Protein AF-A0A2T3LFI7-F1 (afdb_monomer_lite)

Secondary structure (DSSP, 8-state):
------------------TTSS-HHHHHHHHHHHTSTTEEEEEEEEE---HHHHHHHTT----GGGTTS-HHHHHHHSSPPTTEEEEEEEEEE-SSHHHHHHHHHHHHHHHHHHHHT--EEEEEE---SEETTEE-TTTS-EEEEEEEEE-SSS-HHHHHHHHHHHHHHHHHHHHHHGGGG--

pLDDT: mean 80.94, std 20.85, range [27.33, 98.62]

Sequence (183 aa):
MKFRLILIALVFTASSVYANDMPSEVLALKKAFQAIPGIRSAEVGKHHFSKEDIVTLNEVYFSGEYADLPISMYRRSGGNLNNEILINVAFEIQKNALGLQALEFLSWWVRDLSRSGDNVQIRAIGLPPIVGDKVQLGDTLSFWFEAYIVTEREDMGLVLNEISDLTQSLNTSFNLYKSAFNQ

Structure (mmCIF, N/CA/C/O backbone):
data_AF-A0A2T3LFI7-F1
#
_entry.id   AF-A0A2T3LFI7-F1
#
loop_
_atom_site.group_PDB
_atom_site.id
_atom_site.type_symbol
_atom_site.label_atom_id
_atom_site.label_alt_id
_atom_site.label_comp_id
_atom_site.label_asym_id
_atom_site.label_entity_id
_atom_site.label_seq_id
_atom_site.pdbx_PDB_ins_code
_atom_site.Cartn_x
_atom_site.Cartn_y
_atom_site.Cartn_z
_atom_site.occupancy
_atom_site.B_iso_or_equiv
_atom_site.auth_seq_id
_atom_site.auth_comp_id
_atom_site.auth_asym_id
_atom_site.auth_atom_id
_atom_site.pdbx_PDB_model_num
ATOM 1 N N . MET A 1 1 ? -10.675 -38.150 11.990 1.00 35.94 1 MET A N 1
ATOM 2 C CA . MET A 1 1 ? -9.720 -37.070 11.652 1.00 35.94 1 MET A CA 1
ATOM 3 C C . MET A 1 1 ? -8.892 -36.747 12.885 1.00 35.94 1 MET A C 1
ATOM 5 O O . MET A 1 1 ? -9.470 -36.350 13.885 1.00 35.94 1 MET A O 1
ATOM 9 N N . LYS A 1 2 ? -7.576 -36.990 12.862 1.00 27.33 2 LYS A N 1
ATOM 10 C CA . LYS A 1 2 ? -6.665 -36.634 13.963 1.00 27.33 2 LYS A CA 1
ATOM 11 C C . LYS A 1 2 ? -6.100 -35.238 13.690 1.00 27.33 2 LYS A C 1
ATOM 13 O O . LYS A 1 2 ? -5.284 -35.097 12.788 1.00 27.33 2 LYS A O 1
ATOM 18 N N . PHE A 1 3 ? -6.532 -34.231 14.445 1.00 32.53 3 PHE A N 1
ATOM 19 C CA . PHE A 1 3 ? -5.895 -32.913 14.443 1.00 32.53 3 PHE A CA 1
ATOM 20 C C . PHE A 1 3 ? -4.611 -32.994 15.274 1.00 32.53 3 PHE A C 1
ATOM 22 O O . PHE A 1 3 ? -4.657 -33.317 16.460 1.00 32.53 3 PHE A O 1
ATOM 29 N N . ARG A 1 4 ? -3.453 -32.760 14.648 1.00 33.19 4 ARG A N 1
ATOM 30 C CA . ARG A 1 4 ? -2.191 -32.562 15.368 1.00 33.19 4 ARG A CA 1
ATOM 31 C C . ARG A 1 4 ? -2.082 -31.084 15.729 1.00 33.19 4 ARG A C 1
ATOM 33 O O . ARG A 1 4 ? -2.007 -30.237 14.847 1.00 33.19 4 ARG A O 1
ATOM 40 N N . LEU A 1 5 ? -2.099 -30.810 17.029 1.00 31.52 5 LEU A N 1
ATOM 41 C CA . LEU A 1 5 ? -1.843 -29.504 17.622 1.00 31.52 5 LEU A CA 1
ATOM 42 C C . LEU A 1 5 ? -0.350 -29.185 17.424 1.00 31.52 5 LEU A C 1
ATOM 44 O O . LEU A 1 5 ? 0.497 -29.810 18.060 1.00 31.52 5 LEU A O 1
ATOM 48 N N . ILE A 1 6 ? -0.015 -28.269 16.516 1.00 35.88 6 ILE A N 1
ATOM 49 C CA . ILE A 1 6 ? 1.328 -27.682 16.462 1.00 35.88 6 ILE A CA 1
ATOM 50 C C . ILE A 1 6 ? 1.248 -26.367 17.228 1.00 35.88 6 ILE A C 1
ATOM 52 O O . ILE A 1 6 ? 0.615 -25.408 16.793 1.00 35.88 6 ILE A O 1
ATOM 56 N N . LEU A 1 7 ? 1.854 -26.367 18.411 1.00 27.95 7 LEU A N 1
ATOM 57 C CA . LEU A 1 7 ? 2.070 -25.189 19.236 1.00 27.95 7 LEU A CA 1
ATOM 58 C C . LEU A 1 7 ? 3.113 -24.310 18.525 1.00 27.95 7 LEU A C 1
ATOM 60 O O . LEU A 1 7 ? 4.309 -24.570 18.623 1.00 27.95 7 LEU A O 1
ATOM 64 N N . ILE A 1 8 ? 2.671 -23.311 17.761 1.00 35.66 8 ILE A N 1
ATOM 65 C CA . ILE A 1 8 ? 3.576 -22.335 17.146 1.00 35.66 8 ILE A CA 1
ATOM 66 C C . ILE A 1 8 ? 3.820 -21.236 18.178 1.00 35.66 8 ILE A C 1
ATOM 68 O O . ILE A 1 8 ? 2.978 -20.365 18.397 1.00 35.66 8 ILE A O 1
ATOM 72 N N . ALA A 1 9 ? 4.974 -21.299 18.840 1.00 29.39 9 ALA A N 1
ATOM 73 C CA . ALA A 1 9 ? 5.529 -20.139 19.515 1.00 29.39 9 ALA A CA 1
ATOM 74 C C . ALA A 1 9 ? 5.832 -19.084 18.442 1.00 29.39 9 ALA A C 1
ATOM 76 O O . ALA A 1 9 ? 6.614 -19.332 17.525 1.00 29.39 9 ALA A O 1
ATOM 77 N N . LEU A 1 10 ? 5.171 -17.930 18.539 1.00 33.22 10 LEU A N 1
ATOM 78 C CA . LEU A 1 10 ? 5.402 -16.785 17.667 1.00 33.22 10 LEU A CA 1
ATOM 79 C C . LEU A 1 10 ? 6.786 -16.209 18.004 1.00 33.22 10 LEU A C 1
ATOM 81 O O . LEU A 1 10 ? 6.930 -15.381 18.901 1.00 33.22 10 LEU A O 1
ATOM 85 N N . VAL A 1 11 ? 7.824 -16.691 17.329 1.00 28.06 11 VAL A N 1
ATOM 86 C CA . VAL A 1 11 ? 9.110 -15.999 17.315 1.00 28.06 11 VAL A CA 1
ATOM 87 C C . VAL A 1 11 ? 8.989 -14.938 16.233 1.00 28.06 11 VAL A C 1
ATOM 89 O O . VAL A 1 11 ? 9.064 -15.243 15.048 1.00 28.06 11 VAL A O 1
ATOM 92 N N . PHE A 1 12 ? 8.776 -13.686 16.640 1.00 31.58 12 PHE A N 1
ATOM 93 C CA . PHE A 1 12 ? 9.140 -12.550 15.801 1.00 31.58 12 PHE A CA 1
ATOM 94 C C . PHE A 1 12 ? 10.664 -12.593 15.655 1.00 31.58 12 PHE A C 1
ATOM 96 O O . PHE A 1 12 ? 11.394 -12.009 16.456 1.00 31.58 12 PHE A O 1
ATOM 103 N N . THR A 1 13 ? 11.173 -13.309 14.655 1.00 31.30 13 THR A N 1
ATOM 104 C CA . THR A 1 13 ? 12.502 -13.004 14.139 1.00 31.30 13 THR A CA 1
ATOM 105 C C . THR A 1 13 ? 12.350 -11.722 13.342 1.00 31.30 13 THR A C 1
ATOM 107 O O . THR A 1 13 ? 12.173 -11.735 12.129 1.00 31.30 13 THR A O 1
ATOM 110 N N . ALA A 1 14 ? 12.395 -10.591 14.047 1.00 34.31 14 ALA A N 1
ATOM 111 C CA . ALA A 1 14 ? 12.900 -9.381 13.435 1.00 34.31 14 ALA A CA 1
ATOM 112 C C . ALA A 1 14 ? 14.317 -9.734 12.978 1.00 34.31 14 ALA A C 1
ATOM 114 O O . ALA A 1 14 ? 15.233 -9.817 13.798 1.00 34.31 14 ALA A O 1
ATOM 115 N N . SER A 1 15 ? 14.479 -10.043 11.693 1.00 34.50 15 SER A N 1
ATOM 116 C CA . SER A 1 15 ? 15.794 -10.134 11.080 1.00 34.50 15 SER A CA 1
ATOM 117 C C . SER A 1 15 ? 16.419 -8.756 11.241 1.00 34.50 15 SER A C 1
ATOM 119 O O . SER A 1 15 ? 16.096 -7.814 10.523 1.00 34.50 15 SER A O 1
ATOM 121 N N . SER A 1 16 ? 17.250 -8.622 12.272 1.00 37.69 16 SER A N 1
ATOM 122 C CA . SER A 1 16 ? 17.972 -7.420 12.672 1.00 37.69 16 SER A CA 1
ATOM 123 C C . SER A 1 16 ? 19.115 -7.146 11.694 1.00 37.69 16 SER A C 1
ATOM 125 O O . SER A 1 16 ? 20.285 -7.112 12.070 1.00 37.69 16 SER A O 1
ATOM 127 N N . VAL A 1 17 ? 18.767 -7.002 10.419 1.00 34.81 17 VAL A N 1
ATOM 128 C CA . VAL A 1 17 ? 19.673 -6.717 9.311 1.00 34.81 17 VAL A CA 1
ATOM 129 C C . VAL A 1 17 ? 19.328 -5.307 8.826 1.00 34.81 17 VAL A C 1
ATOM 131 O O . VAL A 1 17 ? 18.538 -5.092 7.918 1.00 34.81 17 VAL A O 1
ATOM 134 N N . TYR A 1 18 ? 19.921 -4.361 9.559 1.00 42.12 18 TYR A N 1
ATOM 135 C CA . TYR A 1 18 ? 20.318 -3.005 9.170 1.00 42.12 18 TYR A CA 1
ATOM 136 C C . TYR A 1 18 ? 19.237 -1.967 8.834 1.00 42.12 18 TYR A C 1
ATOM 138 O O . TYR A 1 18 ? 18.939 -1.672 7.683 1.00 42.12 18 TYR A O 1
ATOM 146 N N . ALA A 1 19 ? 18.836 -1.210 9.859 1.00 43.88 19 ALA A N 1
ATOM 147 C CA . ALA A 1 19 ? 18.266 0.129 9.674 1.00 43.88 19 ALA A CA 1
ATOM 148 C C . ALA A 1 19 ? 19.233 1.132 8.982 1.00 43.88 19 ALA A C 1
ATOM 150 O O . ALA A 1 19 ? 18.799 2.224 8.629 1.00 43.88 19 ALA A O 1
ATOM 151 N N . ASN A 1 20 ? 20.514 0.777 8.780 1.00 47.09 20 ASN A N 1
ATOM 152 C CA . ASN A 1 20 ? 21.545 1.631 8.168 1.00 47.09 20 ASN A CA 1
ATOM 153 C C . ASN A 1 20 ? 21.807 1.380 6.664 1.00 47.09 20 ASN A C 1
ATOM 155 O O . ASN A 1 20 ? 22.492 2.203 6.069 1.00 47.09 20 ASN A O 1
ATOM 159 N N . ASP A 1 21 ? 21.249 0.328 6.044 1.00 66.44 21 ASP A N 1
ATOM 160 C CA . ASP A 1 21 ? 21.513 -0.032 4.628 1.00 66.44 21 ASP A CA 1
ATOM 161 C C . ASP A 1 21 ? 20.267 0.052 3.720 1.00 66.44 21 ASP A C 1
ATOM 163 O O . ASP A 1 21 ? 20.293 -0.347 2.554 1.00 66.44 21 ASP A O 1
ATOM 167 N N . MET A 1 22 ? 19.143 0.553 4.237 1.00 74.94 22 MET A N 1
ATOM 168 C CA . MET A 1 22 ? 17.911 0.688 3.458 1.00 74.94 22 MET A CA 1
ATOM 169 C C . MET A 1 22 ? 18.006 1.899 2.513 1.00 74.94 22 MET A C 1
ATOM 171 O O . MET A 1 22 ? 18.310 2.995 2.994 1.00 74.94 22 MET A O 1
ATOM 175 N N . PRO A 1 23 ? 17.708 1.750 1.203 1.00 90.00 23 PRO A N 1
ATOM 176 C CA . PRO A 1 23 ? 17.702 2.876 0.273 1.00 90.00 23 PRO A CA 1
ATOM 177 C C . PRO A 1 23 ? 16.813 4.024 0.761 1.00 90.00 23 PRO A C 1
ATOM 179 O O . PRO A 1 23 ? 15.754 3.801 1.361 1.00 90.00 23 PRO A O 1
ATOM 182 N N . SER A 1 24 ? 17.236 5.261 0.500 1.00 93.81 24 SER A N 1
ATOM 183 C CA . SER A 1 24 ? 16.541 6.469 0.960 1.00 93.81 24 SER A CA 1
ATOM 184 C C . SER A 1 24 ? 15.089 6.527 0.499 1.00 93.81 24 SER A C 1
ATOM 186 O O . SER A 1 24 ? 14.231 6.973 1.256 1.00 93.81 24 SER A O 1
ATOM 188 N N . GLU A 1 25 ? 14.810 6.037 -0.703 1.00 93.56 25 GLU A N 1
ATOM 189 C CA . GLU A 1 25 ? 13.496 6.009 -1.341 1.00 93.56 25 GLU A CA 1
ATOM 190 C C . GLU A 1 25 ? 12.555 5.059 -0.591 1.00 93.56 25 GLU A C 1
ATOM 192 O O . GLU A 1 25 ? 11.422 5.416 -0.274 1.00 93.56 25 GLU A O 1
ATOM 197 N N . VAL A 1 26 ? 13.053 3.881 -0.201 1.00 92.06 26 VAL A N 1
ATOM 198 C CA . VAL A 1 26 ? 12.303 2.892 0.593 1.00 92.06 26 VAL A CA 1
ATOM 199 C C . VAL A 1 26 ? 11.974 3.462 1.975 1.00 92.06 26 VAL A C 1
ATOM 201 O O . VAL A 1 26 ? 10.838 3.366 2.448 1.00 92.06 26 VAL A O 1
ATOM 204 N N . LEU A 1 27 ? 12.946 4.119 2.616 1.00 93.44 27 LEU A N 1
ATOM 205 C CA . LEU A 1 27 ? 12.729 4.777 3.903 1.00 93.44 27 LEU A CA 1
ATOM 206 C C . LEU A 1 27 ? 11.754 5.959 3.786 1.00 93.44 27 LEU A C 1
ATOM 208 O O . LEU A 1 27 ? 10.967 6.203 4.704 1.00 93.44 27 LEU A O 1
ATOM 212 N N . ALA A 1 28 ? 11.799 6.703 2.682 1.00 96.69 28 ALA A N 1
ATOM 213 C CA . ALA A 1 28 ? 10.897 7.815 2.423 1.00 96.69 28 ALA A CA 1
ATOM 214 C C . ALA A 1 28 ? 9.455 7.328 2.223 1.00 96.69 28 ALA A C 1
ATOM 216 O O . ALA A 1 28 ? 8.549 7.890 2.843 1.00 96.69 28 ALA A O 1
ATOM 217 N N . LEU A 1 29 ? 9.248 6.239 1.474 1.00 97.25 29 LEU A N 1
ATOM 218 C CA . LEU A 1 29 ? 7.937 5.608 1.316 1.00 97.25 29 LEU A CA 1
ATOM 219 C C . LEU A 1 29 ? 7.380 5.140 2.665 1.00 97.25 29 LEU A C 1
ATOM 221 O O . LEU A 1 29 ? 6.242 5.462 3.013 1.00 97.25 29 LEU A O 1
ATOM 225 N N . LYS A 1 30 ? 8.206 4.454 3.472 1.00 96.38 30 LYS A N 1
ATOM 226 C CA . LYS A 1 30 ? 7.845 4.044 4.839 1.00 96.38 30 LYS A CA 1
ATOM 227 C C . LYS A 1 30 ? 7.344 5.233 5.657 1.00 96.38 30 LYS A C 1
ATOM 229 O O . LYS A 1 30 ? 6.264 5.184 6.244 1.00 96.38 30 LYS A O 1
ATOM 234 N N . LYS A 1 31 ? 8.127 6.314 5.685 1.00 97.50 31 LYS A N 1
ATOM 235 C CA . LYS A 1 31 ? 7.801 7.531 6.439 1.00 97.50 31 LYS A CA 1
ATOM 236 C C . LYS A 1 31 ? 6.536 8.210 5.920 1.00 97.50 31 LYS A C 1
ATOM 238 O O . LYS A 1 31 ? 5.767 8.709 6.732 1.00 97.50 31 LYS A O 1
ATOM 243 N N . ALA A 1 32 ? 6.305 8.209 4.608 1.00 98.25 32 ALA A N 1
ATOM 244 C CA . ALA A 1 32 ? 5.103 8.785 4.012 1.00 98.25 32 ALA A CA 1
ATOM 245 C C . ALA A 1 32 ? 3.835 8.061 4.489 1.00 98.25 32 ALA A C 1
ATOM 247 O O . ALA A 1 32 ? 2.889 8.718 4.914 1.00 98.25 32 ALA A O 1
ATOM 248 N N . PHE A 1 33 ? 3.840 6.723 4.528 1.00 98.31 33 PHE A N 1
ATOM 249 C CA . PHE A 1 33 ? 2.736 5.954 5.118 1.00 98.31 33 PHE A CA 1
ATOM 250 C C . PHE A 1 33 ? 2.568 6.246 6.614 1.00 98.31 33 PHE A C 1
ATOM 252 O O . PHE A 1 33 ? 1.459 6.508 7.072 1.00 98.31 33 PHE A O 1
ATOM 259 N N . GLN A 1 34 ? 3.662 6.251 7.380 1.00 97.69 34 GLN A N 1
ATOM 260 C CA . GLN A 1 34 ? 3.622 6.522 8.825 1.00 97.69 34 GLN A CA 1
ATOM 261 C C . GLN A 1 34 ? 3.154 7.945 9.171 1.00 97.69 34 GLN A C 1
ATOM 263 O O . GLN A 1 34 ? 2.676 8.175 10.279 1.00 97.69 34 GLN A O 1
ATOM 268 N N . ALA A 1 35 ? 3.289 8.901 8.250 1.00 97.44 35 ALA A N 1
ATOM 269 C CA . ALA A 1 35 ? 2.861 10.281 8.452 1.00 97.44 35 ALA A CA 1
ATOM 270 C C . ALA A 1 35 ? 1.336 10.472 8.363 1.00 97.44 35 ALA A C 1
ATOM 272 O O . ALA A 1 35 ? 0.833 11.511 8.800 1.00 97.44 35 ALA A O 1
ATOM 273 N N . ILE A 1 36 ? 0.598 9.500 7.814 1.00 98.25 36 ILE A N 1
ATOM 274 C CA . ILE A 1 36 ? -0.859 9.576 7.667 1.00 98.25 36 ILE A CA 1
ATOM 275 C C . ILE A 1 36 ? -1.519 9.354 9.042 1.00 98.25 36 ILE A C 1
ATOM 277 O O . ILE A 1 36 ? -1.324 8.299 9.656 1.00 98.25 36 ILE A O 1
ATOM 281 N N . PRO A 1 37 ? -2.331 10.306 9.545 1.00 97.94 37 PRO A N 1
ATOM 282 C CA . PRO A 1 37 ? -3.055 10.143 10.798 1.00 97.94 37 PRO A CA 1
ATOM 283 C C . PRO A 1 37 ? -3.939 8.900 10.758 1.00 97.94 37 PRO A C 1
ATOM 285 O O . PRO A 1 37 ? -4.675 8.697 9.802 1.00 97.94 37 PRO A O 1
ATOM 288 N N . GLY A 1 38 ? -3.870 8.073 11.801 1.00 97.06 38 GLY A N 1
ATOM 289 C CA . GLY A 1 38 ? -4.620 6.817 11.870 1.00 97.06 38 GLY A CA 1
ATOM 290 C C . GLY A 1 38 ? -3.830 5.586 11.432 1.00 97.06 38 GLY A C 1
ATOM 291 O O . GLY A 1 38 ? -4.282 4.478 11.709 1.00 97.06 38 GLY A O 1
ATOM 292 N N . ILE A 1 39 ? -2.634 5.741 10.856 1.00 97.75 39 ILE A N 1
ATOM 293 C CA . ILE A 1 39 ? -1.683 4.635 10.681 1.00 97.75 39 ILE A CA 1
ATOM 294 C C . ILE A 1 39 ? -0.955 4.373 12.006 1.00 97.75 39 ILE A C 1
ATOM 296 O O . ILE A 1 39 ? -0.481 5.292 12.673 1.00 97.75 39 ILE A O 1
ATOM 300 N N . ARG A 1 40 ? -0.910 3.104 12.423 1.00 96.25 40 ARG A N 1
ATOM 301 C CA . ARG A 1 40 ? -0.236 2.637 13.644 1.00 96.25 40 ARG A CA 1
ATOM 302 C C . ARG A 1 40 ? 1.194 2.193 13.362 1.00 96.25 40 ARG A C 1
ATOM 304 O O . ARG A 1 40 ? 2.099 2.504 14.129 1.00 96.25 40 ARG A O 1
ATOM 311 N N . SER A 1 41 ? 1.376 1.426 12.297 1.00 95.25 41 SER A N 1
ATOM 312 C CA . SER A 1 41 ? 2.654 0.855 11.885 1.00 95.25 41 SER A CA 1
ATOM 313 C C . SER A 1 41 ? 2.663 0.719 10.366 1.00 95.25 41 SER A C 1
ATOM 315 O O . SER A 1 41 ? 1.606 0.595 9.749 1.00 95.25 41 SER A O 1
ATOM 317 N N . ALA A 1 42 ? 3.849 0.781 9.769 1.00 95.12 42 ALA A N 1
ATOM 318 C CA . ALA A 1 42 ? 4.057 0.507 8.355 1.00 95.12 42 ALA A CA 1
ATOM 319 C C . ALA A 1 42 ? 5.486 0.000 8.154 1.00 95.12 42 ALA A C 1
ATOM 321 O O . ALA A 1 42 ? 6.427 0.597 8.687 1.00 95.12 42 ALA A O 1
ATOM 322 N N . GLU A 1 43 ? 5.638 -1.073 7.390 1.00 92.56 43 GLU A N 1
ATOM 323 C CA . GLU A 1 43 ? 6.909 -1.703 7.044 1.00 92.56 43 GLU A CA 1
ATOM 324 C C . GLU A 1 43 ? 6.956 -1.985 5.544 1.00 92.56 43 GLU A C 1
ATOM 326 O O . GLU A 1 43 ? 5.966 -2.426 4.961 1.00 92.56 43 GLU A O 1
ATOM 331 N N . VAL A 1 44 ? 8.102 -1.707 4.919 1.00 86.44 44 VAL A N 1
ATOM 332 C CA . VAL A 1 44 ? 8.284 -1.877 3.474 1.00 86.44 44 VAL A CA 1
ATOM 333 C C . VAL A 1 44 ? 9.030 -3.176 3.217 1.00 86.44 44 VAL A C 1
ATOM 335 O O . VAL A 1 44 ? 10.121 -3.384 3.748 1.00 86.44 44 VAL A O 1
ATOM 338 N N . GLY A 1 45 ? 8.433 -4.037 2.403 1.00 83.12 45 GLY A N 1
ATOM 339 C CA . GLY A 1 45 ? 9.018 -5.274 1.914 1.00 83.12 45 GLY A CA 1
ATOM 340 C C . GLY A 1 45 ? 9.340 -5.185 0.425 1.00 83.12 45 GLY A C 1
ATOM 341 O O . GLY A 1 45 ? 8.772 -4.385 -0.323 1.00 83.12 45 GLY A O 1
ATOM 342 N N . LYS A 1 46 ? 10.276 -6.029 -0.002 1.00 76.81 46 LYS A N 1
ATOM 343 C CA . LYS A 1 46 ? 10.571 -6.293 -1.409 1.00 76.81 46 LYS A CA 1
ATOM 344 C C . LYS A 1 46 ? 10.535 -7.793 -1.604 1.00 76.81 46 LYS A C 1
ATOM 346 O O . LYS A 1 46 ? 11.172 -8.527 -0.849 1.00 76.81 46 LYS A O 1
ATOM 351 N N . HIS A 1 47 ? 9.895 -8.222 -2.680 1.00 72.50 47 HIS A N 1
ATOM 352 C CA . HIS A 1 47 ? 9.902 -9.616 -3.068 1.00 72.50 47 HIS A CA 1
ATOM 353 C C . HIS A 1 47 ? 10.044 -9.791 -4.585 1.00 72.50 47 HIS A C 1
ATOM 355 O O . HIS A 1 47 ? 9.577 -8.978 -5.384 1.00 72.50 47 HIS A O 1
ATOM 361 N N . HIS A 1 48 ? 10.686 -10.888 -4.971 1.00 68.50 48 HIS A N 1
ATOM 362 C CA . HIS A 1 48 ? 10.728 -11.399 -6.336 1.00 68.50 48 HIS A CA 1
ATOM 363 C C . HIS A 1 48 ? 10.352 -12.876 -6.276 1.00 68.50 48 HIS A C 1
ATOM 365 O O . HIS A 1 48 ? 10.845 -13.578 -5.392 1.00 68.50 48 HIS A O 1
ATOM 371 N N . PHE A 1 49 ? 9.487 -13.330 -7.181 1.00 69.88 49 PHE A N 1
ATOM 372 C CA . PHE A 1 49 ? 9.006 -14.707 -7.177 1.00 69.88 49 PHE A CA 1
ATOM 373 C C . PHE A 1 49 ? 9.140 -15.336 -8.557 1.00 69.88 49 PHE A C 1
ATOM 375 O O . PHE A 1 49 ? 8.631 -14.831 -9.561 1.00 69.88 49 PHE A O 1
ATOM 382 N N . SER A 1 50 ? 9.810 -16.476 -8.567 1.00 67.31 50 SER A N 1
ATOM 383 C CA . SER A 1 50 ? 10.004 -17.345 -9.716 1.00 67.31 50 SER A CA 1
ATOM 384 C C . SER A 1 50 ? 8.788 -18.252 -9.952 1.00 67.31 50 SER A C 1
ATOM 386 O O . SER A 1 50 ? 7.878 -18.358 -9.124 1.00 67.31 50 SER A O 1
ATOM 388 N N . LYS A 1 51 ? 8.764 -18.948 -11.093 1.00 68.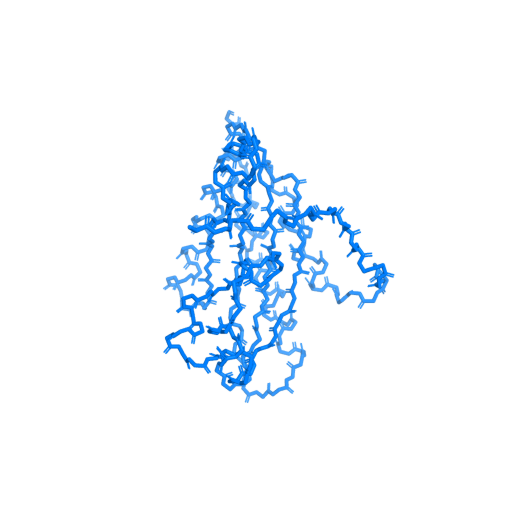75 51 LYS A N 1
ATOM 389 C CA . LYS A 1 51 ? 7.740 -19.970 -11.383 1.00 68.75 51 LYS A CA 1
ATOM 390 C C . LYS A 1 51 ? 7.822 -21.136 -10.401 1.00 68.75 51 LYS A C 1
ATOM 392 O O . LYS A 1 51 ? 6.803 -21.717 -10.034 1.00 68.75 51 LYS A O 1
ATOM 397 N N . GLU A 1 52 ? 9.032 -21.459 -9.971 1.00 69.69 52 GLU A N 1
ATOM 398 C CA . GLU A 1 52 ? 9.354 -22.527 -9.033 1.00 69.69 52 GLU A CA 1
ATOM 399 C C . GLU A 1 52 ? 8.774 -22.238 -7.640 1.00 69.69 52 GLU A C 1
ATOM 401 O O . GLU A 1 52 ? 8.215 -23.138 -7.002 1.00 69.69 52 GLU A O 1
ATOM 406 N N . ASP A 1 53 ? 8.794 -20.971 -7.211 1.00 66.31 53 ASP A N 1
ATOM 407 C CA . ASP A 1 53 ? 8.163 -20.545 -5.956 1.00 66.31 53 ASP A CA 1
ATOM 408 C C . ASP A 1 53 ? 6.660 -20.869 -5.962 1.00 66.31 53 ASP A C 1
ATOM 410 O O . ASP A 1 53 ? 6.119 -21.369 -4.979 1.00 66.31 53 ASP A O 1
ATOM 414 N N . ILE A 1 54 ? 5.983 -20.692 -7.100 1.00 65.25 54 ILE A N 1
ATOM 415 C CA . ILE A 1 54 ? 4.529 -20.892 -7.244 1.00 65.25 54 ILE A CA 1
ATOM 416 C C . ILE A 1 54 ? 4.128 -22.357 -7.254 1.00 65.25 54 ILE A C 1
ATOM 418 O O . ILE A 1 54 ? 3.059 -22.708 -6.754 1.00 65.25 54 ILE A O 1
ATOM 422 N N . VAL A 1 55 ? 4.960 -23.224 -7.827 1.00 65.69 55 VAL A N 1
ATOM 423 C CA . VAL A 1 55 ? 4.727 -24.670 -7.753 1.00 65.69 55 VAL A CA 1
ATOM 424 C C . VAL A 1 55 ? 4.772 -25.111 -6.291 1.00 65.69 55 VAL A C 1
ATOM 426 O O . VAL A 1 55 ? 3.853 -25.789 -5.830 1.00 65.69 55 VAL A O 1
ATOM 429 N N . THR A 1 56 ? 5.754 -24.610 -5.538 1.00 61.56 56 THR A N 1
ATOM 430 C CA . THR A 1 56 ? 5.884 -24.840 -4.092 1.00 61.56 56 THR A CA 1
ATOM 431 C C . THR A 1 56 ? 4.679 -24.291 -3.315 1.00 61.56 56 THR A C 1
ATOM 433 O O . THR A 1 56 ? 4.250 -24.892 -2.327 1.00 61.56 56 THR A O 1
ATOM 436 N N . LEU A 1 57 ? 4.052 -23.205 -3.796 1.00 60.53 57 LEU A N 1
ATOM 437 C CA . LEU A 1 57 ? 2.856 -22.644 -3.163 1.00 60.53 57 LEU A CA 1
ATOM 438 C C . LEU A 1 57 ? 1.645 -23.608 -3.144 1.00 60.53 57 LEU A C 1
ATOM 440 O O . LEU A 1 57 ? 0.742 -23.445 -2.325 1.00 60.53 57 LEU A O 1
ATOM 444 N N . ASN A 1 58 ? 1.579 -24.599 -4.036 1.00 55.22 58 ASN A N 1
ATOM 445 C CA . ASN A 1 58 ? 0.460 -25.552 -4.069 1.00 55.22 58 ASN A CA 1
ATOM 446 C C . ASN A 1 58 ? 0.612 -26.714 -3.076 1.00 55.22 58 ASN A C 1
ATOM 448 O O . ASN A 1 58 ? -0.361 -27.426 -2.825 1.00 55.22 58 ASN A O 1
ATOM 452 N N . GLU A 1 59 ? 1.802 -26.912 -2.511 1.00 52.56 59 GLU A N 1
ATOM 453 C CA . GLU A 1 59 ? 2.124 -28.085 -1.690 1.00 52.56 59 GLU A CA 1
ATOM 454 C C . GLU A 1 59 ? 2.042 -27.806 -0.178 1.00 52.56 59 GLU A C 1
ATOM 456 O O . GLU A 1 59 ? 1.969 -28.738 0.626 1.00 52.56 59 GLU A O 1
ATOM 461 N N . VAL A 1 60 ? 1.995 -26.532 0.231 1.00 46.12 60 VAL A N 1
ATOM 462 C CA . VAL A 1 60 ? 2.119 -26.112 1.634 1.00 46.12 60 VAL A CA 1
ATOM 463 C C . VAL A 1 60 ? 0.825 -25.463 2.141 1.00 46.12 60 VAL A C 1
ATOM 465 O O . VAL A 1 60 ? 0.381 -24.432 1.644 1.00 46.12 60 VAL A O 1
ATOM 468 N N . TYR A 1 61 ? 0.227 -26.033 3.195 1.00 48.50 61 TYR A N 1
ATOM 469 C CA . TYR A 1 61 ? -0.714 -25.305 4.055 1.00 48.50 61 TYR A CA 1
ATOM 470 C C . TYR A 1 61 ? 0.053 -24.159 4.724 1.00 48.50 61 TYR A C 1
ATOM 472 O O . TYR A 1 61 ? 0.855 -24.397 5.626 1.00 48.50 61 TYR A O 1
ATOM 480 N N . PHE A 1 62 ? -0.146 -22.928 4.260 1.00 50.09 62 PHE A N 1
ATOM 481 C CA . PHE A 1 62 ? 0.682 -21.807 4.690 1.00 50.09 62 PHE A CA 1
ATOM 482 C C . PHE A 1 62 ? 0.430 -21.399 6.138 1.00 50.09 62 PHE A C 1
ATOM 484 O O . PHE A 1 62 ? -0.631 -20.881 6.486 1.00 50.09 62 PHE A O 1
ATOM 491 N N . SER A 1 63 ? 1.449 -21.574 6.973 1.00 48.94 63 SER A N 1
ATOM 492 C CA . SER A 1 63 ? 1.614 -20.811 8.206 1.00 48.94 63 SER A CA 1
ATOM 493 C C . SER A 1 63 ? 2.538 -19.618 7.949 1.00 48.94 63 SER A C 1
ATOM 495 O O . SER A 1 63 ? 3.590 -19.795 7.337 1.00 48.94 63 SER A O 1
ATOM 497 N N . GLY A 1 64 ? 2.205 -18.439 8.477 1.00 59.56 64 GLY A N 1
ATOM 498 C CA . GLY A 1 64 ? 3.121 -17.289 8.519 1.00 59.56 64 GLY A CA 1
ATOM 499 C C . GLY A 1 64 ? 3.263 -16.535 7.192 1.00 59.56 64 GLY A C 1
ATOM 500 O O . GLY A 1 64 ? 2.285 -16.367 6.473 1.00 59.56 64 GLY A O 1
ATOM 501 N N . GLU A 1 65 ? 4.486 -16.091 6.881 1.00 53.00 65 GLU A N 1
ATOM 502 C CA . GLU A 1 65 ? 4.828 -15.099 5.838 1.00 53.00 65 GLU A CA 1
ATOM 503 C C . GLU A 1 65 ? 4.308 -15.427 4.425 1.00 53.00 65 GLU A C 1
ATOM 505 O O . GLU A 1 65 ? 4.052 -14.529 3.627 1.00 53.00 65 GLU A O 1
ATOM 510 N N . TYR A 1 66 ? 4.093 -16.708 4.120 1.00 53.72 66 TYR A N 1
ATOM 511 C CA . TYR A 1 66 ? 3.599 -17.157 2.816 1.00 53.72 66 TYR A CA 1
ATOM 512 C C . TYR A 1 66 ? 2.070 -17.073 2.664 1.00 53.72 66 TYR A C 1
ATOM 514 O O . TYR A 1 66 ? 1.566 -17.016 1.542 1.00 53.72 66 TYR A O 1
ATOM 522 N N . ALA A 1 67 ? 1.321 -17.063 3.774 1.00 59.47 67 ALA A N 1
ATOM 523 C CA . ALA A 1 67 ? -0.137 -16.910 3.753 1.00 59.47 67 ALA A CA 1
ATOM 524 C C . ALA A 1 67 ? -0.547 -15.486 3.359 1.00 59.47 67 ALA A C 1
ATOM 526 O O . ALA A 1 67 ? -1.615 -15.278 2.781 1.00 59.47 67 ALA A O 1
ATOM 527 N N . ASP A 1 68 ? 0.336 -14.527 3.634 1.00 64.50 68 ASP A N 1
ATOM 528 C CA . ASP A 1 68 ? 0.106 -13.119 3.372 1.00 64.50 68 ASP A CA 1
ATOM 529 C C . ASP A 1 68 ? 0.550 -12.710 1.971 1.00 64.50 68 ASP A C 1
ATOM 531 O O . ASP A 1 68 ? 0.446 -11.540 1.653 1.00 64.50 68 ASP A O 1
ATOM 535 N N . LEU A 1 69 ? 1.000 -13.621 1.104 1.00 66.81 69 LEU A N 1
ATOM 536 C CA . LEU A 1 69 ? 1.394 -13.306 -0.272 1.00 66.81 69 LEU A CA 1
ATOM 537 C C . LEU A 1 69 ? 0.186 -12.919 -1.157 1.00 66.81 69 LEU A C 1
ATOM 539 O O . LEU A 1 69 ? -0.947 -13.315 -0.866 1.00 66.81 69 LEU A O 1
ATOM 543 N N . PRO A 1 70 ? 0.377 -12.198 -2.282 1.00 67.50 70 PRO A N 1
ATOM 544 C CA . PRO A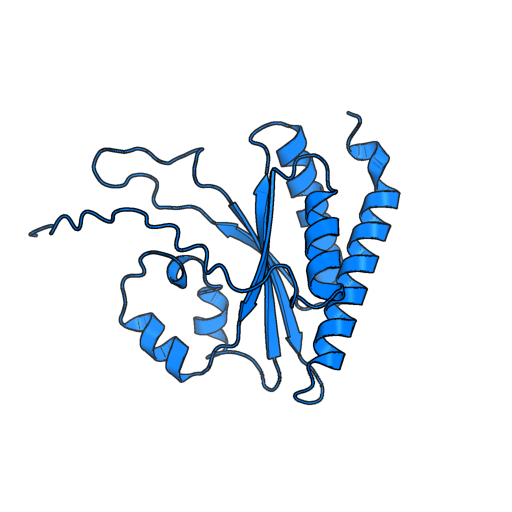 1 70 ? -0.682 -11.944 -3.265 1.00 67.50 70 PRO A CA 1
ATOM 545 C C . PRO A 1 70 ? -1.058 -13.215 -4.062 1.00 67.50 70 PRO A C 1
ATOM 547 O O . PRO A 1 70 ? -0.922 -13.284 -5.282 1.00 67.50 70 PRO A O 1
ATOM 550 N N . ILE A 1 71 ? -1.579 -14.241 -3.372 1.00 66.38 71 ILE A N 1
ATOM 551 C CA . ILE A 1 71 ? -1.853 -15.616 -3.850 1.00 66.38 71 ILE A CA 1
ATOM 552 C C . ILE A 1 71 ? -2.646 -15.645 -5.170 1.00 66.38 71 ILE A C 1
ATOM 554 O O . ILE A 1 71 ? -2.412 -16.488 -6.039 1.00 66.38 71 ILE A O 1
ATOM 558 N N . SER A 1 72 ? -3.582 -14.709 -5.346 1.00 63.00 72 SER A N 1
ATOM 559 C CA . SER A 1 72 ? -4.407 -14.619 -6.557 1.00 63.00 72 SER A CA 1
ATOM 560 C C . SER A 1 72 ? -3.640 -14.129 -7.791 1.00 63.00 72 SER A C 1
ATOM 562 O O . SER A 1 72 ? -4.018 -14.479 -8.909 1.00 63.00 72 SER A O 1
ATOM 564 N N . MET A 1 73 ? -2.577 -13.338 -7.617 1.00 67.44 73 MET A N 1
ATOM 565 C CA . MET A 1 73 ? -1.683 -12.949 -8.707 1.00 67.44 73 MET A CA 1
ATOM 566 C C . MET A 1 73 ? -0.927 -14.182 -9.204 1.00 67.44 73 MET A C 1
ATOM 568 O O . MET A 1 73 ? -1.101 -14.557 -10.359 1.00 67.44 73 MET A O 1
ATOM 572 N N . TYR A 1 74 ? -0.213 -14.889 -8.319 1.00 66.69 74 TYR A N 1
ATOM 573 C CA . TYR A 1 74 ? 0.592 -16.061 -8.693 1.00 66.69 74 TYR A CA 1
ATOM 574 C C . TYR A 1 74 ? -0.195 -17.124 -9.448 1.00 66.69 74 TYR A C 1
ATOM 576 O O . TYR A 1 74 ? 0.278 -17.662 -10.446 1.00 66.69 74 TYR A O 1
ATOM 584 N N . ARG A 1 75 ? -1.422 -17.410 -8.999 1.00 65.94 75 ARG A N 1
ATOM 585 C CA . ARG A 1 75 ? -2.285 -18.406 -9.646 1.00 65.94 75 ARG A CA 1
ATOM 586 C C . ARG A 1 75 ? -2.724 -18.007 -11.056 1.00 65.94 75 ARG A C 1
ATOM 588 O O . ARG A 1 75 ? -3.065 -18.891 -11.834 1.00 65.94 75 ARG A O 1
ATOM 595 N N . ARG A 1 76 ? -2.754 -16.709 -11.379 1.00 65.06 76 ARG A N 1
ATOM 596 C CA . ARG A 1 76 ? -3.196 -16.191 -12.685 1.00 65.06 76 ARG A CA 1
ATOM 597 C C . ARG A 1 76 ? -2.040 -15.940 -13.646 1.00 65.06 76 ARG A C 1
ATOM 599 O O . ARG A 1 76 ? -2.180 -16.248 -14.824 1.00 65.06 76 ARG A O 1
ATOM 606 N N . SER A 1 77 ? -0.933 -15.382 -13.163 1.00 65.00 77 SER A N 1
ATOM 607 C CA . SER A 1 77 ? 0.206 -14.987 -14.001 1.00 65.00 77 SER A CA 1
ATOM 608 C C . SER A 1 77 ? 1.294 -16.054 -14.101 1.00 65.00 77 SER A C 1
ATOM 610 O O . SER A 1 77 ? 2.155 -15.964 -14.971 1.00 65.00 77 SER A O 1
ATOM 612 N N . GLY A 1 78 ? 1.285 -17.066 -13.226 1.00 67.62 78 GLY A N 1
ATOM 613 C CA . GLY A 1 78 ? 2.400 -18.004 -13.131 1.00 67.62 78 GLY A CA 1
ATOM 614 C C . GLY A 1 78 ? 3.694 -17.328 -12.670 1.00 67.62 78 GLY A C 1
ATOM 615 O O . GLY A 1 78 ? 4.765 -17.876 -12.903 1.00 67.62 78 GLY A O 1
ATOM 616 N N . GLY A 1 79 ? 3.599 -16.168 -12.010 1.00 72.69 79 GLY A N 1
ATOM 617 C CA . GLY A 1 79 ? 4.715 -15.486 -11.352 1.00 72.69 79 GLY A CA 1
ATOM 618 C C . GLY A 1 79 ? 4.799 -14.024 -11.703 1.00 72.69 79 GLY A C 1
ATOM 619 O O . GLY A 1 79 ? 3.829 -13.443 -12.194 1.00 72.69 79 GLY A O 1
ATOM 620 N N . ASN A 1 80 ? 5.958 -13.449 -11.421 1.00 75.44 80 ASN A N 1
ATOM 621 C CA . ASN A 1 80 ? 6.275 -12.093 -11.825 1.00 75.44 80 ASN A CA 1
ATOM 622 C C . ASN A 1 80 ? 6.382 -11.994 -13.357 1.00 75.44 80 ASN A C 1
ATOM 624 O O . ASN A 1 80 ? 6.779 -12.953 -14.030 1.00 75.44 80 ASN A O 1
ATOM 628 N N . LEU A 1 81 ? 6.050 -10.828 -13.915 1.00 83.31 81 LEU A N 1
ATOM 629 C CA . LEU A 1 81 ? 6.428 -10.498 -15.294 1.00 83.31 81 LEU A CA 1
ATOM 630 C C . LEU A 1 81 ? 7.960 -10.367 -15.421 1.00 83.31 81 LEU A C 1
ATOM 632 O O . LEU A 1 81 ? 8.687 -10.258 -14.430 1.00 83.31 81 LEU A O 1
ATOM 636 N N . ASN A 1 82 ? 8.474 -10.368 -16.656 1.00 83.31 82 ASN A N 1
ATOM 637 C CA . ASN A 1 82 ? 9.899 -10.116 -16.890 1.00 83.31 82 ASN A CA 1
ATOM 638 C C . ASN A 1 82 ? 10.285 -8.744 -16.320 1.00 83.31 82 ASN A C 1
ATOM 640 O O . ASN A 1 82 ? 9.620 -7.755 -16.619 1.00 83.31 82 ASN A O 1
ATOM 644 N N . ASN A 1 83 ? 11.370 -8.701 -15.540 1.00 85.50 83 ASN A N 1
ATOM 645 C CA . ASN A 1 83 ? 11.856 -7.507 -14.836 1.00 85.50 83 ASN A CA 1
ATOM 646 C C . ASN A 1 83 ? 10.837 -6.882 -13.863 1.00 85.50 83 ASN A C 1
ATOM 648 O O . ASN A 1 83 ? 10.915 -5.691 -13.570 1.00 85.50 83 ASN A O 1
ATOM 652 N N . GLU A 1 84 ? 9.872 -7.659 -13.366 1.00 87.38 84 GLU A N 1
ATOM 653 C CA . GLU A 1 84 ? 8.920 -7.179 -12.368 1.00 87.38 84 GLU A CA 1
ATOM 654 C C . GLU A 1 84 ? 9.414 -7.437 -10.945 1.00 87.38 84 GLU A C 1
ATOM 656 O O . GLU A 1 84 ? 9.802 -8.555 -10.581 1.00 87.38 84 GLU A O 1
ATOM 661 N N . ILE A 1 85 ? 9.333 -6.407 -10.107 1.00 86.88 85 ILE A N 1
ATOM 662 C CA . ILE A 1 85 ? 9.600 -6.480 -8.673 1.00 86.88 85 ILE A CA 1
ATOM 663 C C . ILE A 1 85 ? 8.348 -6.043 -7.915 1.00 86.88 85 ILE A C 1
ATOM 665 O O . ILE A 1 85 ? 7.780 -4.985 -8.184 1.00 86.88 85 ILE A O 1
ATOM 669 N N . LEU A 1 86 ? 7.942 -6.854 -6.934 1.00 87.56 86 LEU A N 1
ATOM 670 C CA . LEU A 1 86 ? 6.900 -6.475 -5.989 1.00 87.56 86 LEU A CA 1
ATOM 671 C C . LEU A 1 86 ? 7.529 -5.675 -4.850 1.00 87.56 86 LEU A C 1
ATOM 673 O O . LEU A 1 86 ? 8.373 -6.188 -4.108 1.00 87.56 86 LEU A O 1
ATOM 677 N N . ILE A 1 87 ? 7.064 -4.443 -4.687 1.00 89.50 87 ILE A N 1
ATOM 678 C CA . ILE A 1 87 ? 7.278 -3.642 -3.485 1.00 89.50 87 ILE A CA 1
ATOM 679 C C . ILE A 1 87 ? 5.964 -3.604 -2.719 1.00 89.50 87 ILE A C 1
ATOM 681 O O . ILE A 1 87 ? 4.920 -3.296 -3.289 1.00 89.50 87 ILE A O 1
ATOM 685 N N . ASN A 1 88 ? 6.000 -3.912 -1.428 1.00 91.00 88 ASN A N 1
ATOM 686 C CA . ASN A 1 88 ? 4.813 -3.862 -0.586 1.00 91.00 88 ASN A CA 1
ATOM 687 C C . ASN A 1 88 ? 5.041 -2.985 0.641 1.00 91.00 88 ASN A C 1
ATOM 689 O O . ASN A 1 88 ? 6.140 -2.929 1.183 1.00 91.00 88 ASN A O 1
ATOM 693 N N . VAL A 1 89 ? 3.979 -2.339 1.108 1.00 93.69 89 VAL A N 1
ATOM 694 C CA . VAL A 1 89 ? 3.930 -1.707 2.425 1.00 93.69 89 VAL A CA 1
ATOM 695 C C . VAL A 1 89 ? 2.890 -2.448 3.247 1.00 93.69 89 VAL A C 1
ATOM 697 O O . VAL A 1 89 ? 1.694 -2.327 2.987 1.00 93.69 89 VAL A O 1
ATOM 700 N N . ALA A 1 90 ? 3.344 -3.227 4.224 1.00 93.00 90 ALA A N 1
ATOM 701 C CA . ALA A 1 90 ? 2.481 -3.845 5.220 1.00 93.00 90 ALA A CA 1
ATOM 702 C C . ALA A 1 90 ? 2.219 -2.825 6.329 1.00 93.00 90 ALA A C 1
ATOM 704 O O . ALA A 1 90 ? 3.157 -2.346 6.964 1.00 93.00 90 ALA A O 1
ATOM 705 N N . PHE A 1 91 ? 0.959 -2.471 6.558 1.00 95.44 91 PHE A N 1
ATOM 706 C CA . PHE A 1 91 ? 0.589 -1.449 7.526 1.00 95.44 91 PHE A CA 1
ATOM 707 C C . PHE A 1 91 ? -0.632 -1.838 8.351 1.00 95.44 91 PHE A C 1
ATOM 709 O O . PHE A 1 91 ? -1.469 -2.655 7.964 1.00 95.44 91 PHE A O 1
ATOM 716 N N . GLU A 1 92 ? -0.738 -1.213 9.514 1.00 96.31 92 GLU A N 1
ATOM 717 C CA . GLU A 1 92 ? -1.868 -1.366 10.416 1.00 96.31 92 GLU A CA 1
ATOM 718 C C . GLU A 1 92 ? -2.489 -0.005 10.683 1.00 96.31 92 GLU A C 1
ATOM 720 O O . GLU A 1 92 ? -1.790 0.998 10.836 1.00 96.31 92 GLU A O 1
ATOM 725 N N . ILE A 1 93 ? -3.811 0.017 10.798 1.00 96.75 93 ILE A N 1
ATOM 726 C CA . ILE A 1 93 ? -4.553 1.211 11.190 1.00 96.75 93 ILE A CA 1
ATOM 727 C C . ILE A 1 93 ? -4.869 1.177 12.686 1.00 96.75 93 ILE A C 1
ATOM 729 O O . ILE A 1 93 ? -4.931 0.123 13.325 1.00 96.75 93 ILE A O 1
ATOM 733 N N . GLN A 1 94 ? -5.128 2.344 13.257 1.00 95.94 94 GLN A N 1
ATOM 734 C CA . GLN A 1 94 ? -5.804 2.447 14.540 1.00 95.94 94 GLN A CA 1
ATOM 735 C C . GLN A 1 94 ? -7.222 1.872 14.422 1.00 95.94 94 GLN A C 1
ATOM 737 O O . GLN A 1 94 ? -7.919 2.079 13.433 1.00 95.94 94 GLN A O 1
ATOM 742 N N . LYS A 1 95 ? -7.692 1.168 15.452 1.00 93.06 95 LYS A N 1
ATOM 743 C CA . LYS A 1 95 ? -9.034 0.560 15.466 1.00 93.06 95 LYS A CA 1
ATOM 744 C C . LYS A 1 95 ? -10.106 1.570 15.905 1.00 93.06 95 LYS A C 1
ATOM 746 O O . LYS A 1 95 ? -10.837 1.332 16.861 1.00 93.06 95 LYS A O 1
ATOM 751 N N . ASN A 1 96 ? -10.133 2.737 15.267 1.00 94.69 96 ASN A N 1
ATOM 752 C CA . ASN A 1 96 ? -11.030 3.854 15.570 1.00 94.69 96 ASN A CA 1
ATOM 753 C C . ASN A 1 96 ? -11.399 4.619 14.281 1.00 94.69 96 ASN A C 1
ATOM 755 O O . 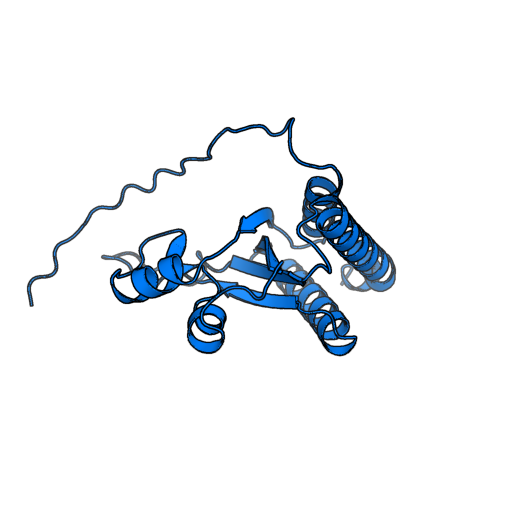ASN A 1 96 ? -10.973 4.247 13.188 1.00 94.69 96 ASN A O 1
ATOM 759 N N . ALA A 1 97 ? -12.186 5.693 14.409 1.00 96.12 97 ALA A N 1
ATOM 760 C CA . ALA A 1 97 ? -12.614 6.511 13.270 1.00 96.12 97 ALA A CA 1
ATOM 761 C C . ALA A 1 97 ? -11.435 7.070 12.454 1.00 96.12 97 ALA A C 1
ATOM 763 O O . ALA A 1 97 ? -11.481 7.052 11.228 1.00 96.12 97 ALA A O 1
ATOM 764 N N . LEU A 1 98 ? -10.353 7.486 13.120 1.00 96.94 98 LEU A N 1
ATOM 765 C CA . LEU A 1 98 ? -9.170 8.032 12.456 1.00 96.94 98 LEU A CA 1
ATOM 766 C C . LEU A 1 98 ? -8.461 6.980 11.590 1.00 96.94 98 LEU A C 1
ATOM 768 O O . LEU A 1 98 ? -8.037 7.270 10.476 1.00 96.94 98 LEU A O 1
ATOM 772 N N . GLY A 1 99 ? -8.360 5.737 12.067 1.00 96.94 99 GLY A N 1
ATOM 773 C CA . GLY A 1 99 ? -7.809 4.650 11.259 1.00 96.94 99 GLY A CA 1
ATOM 774 C C . GLY A 1 99 ? -8.682 4.286 10.057 1.00 96.94 99 GLY A C 1
ATOM 775 O O . GLY A 1 99 ? -8.147 3.982 8.992 1.00 96.94 99 GLY A O 1
ATOM 776 N N . LEU A 1 100 ? -10.011 4.368 10.187 1.00 96.94 100 LEU A N 1
ATOM 777 C CA . LEU A 1 100 ? -10.920 4.189 9.048 1.00 96.94 100 LEU A CA 1
ATOM 778 C C . LEU A 1 100 ? -10.751 5.307 8.012 1.00 96.94 100 LEU A C 1
ATOM 780 O O . LEU A 1 100 ? -10.651 5.009 6.827 1.00 96.94 100 LEU A O 1
ATOM 784 N N . GLN A 1 101 ? -10.616 6.563 8.447 1.00 98.06 101 GLN A N 1
ATOM 785 C CA . GLN A 1 101 ? -10.300 7.688 7.557 1.00 98.06 101 GLN A CA 1
ATOM 786 C C . GLN A 1 101 ? -8.967 7.475 6.821 1.00 98.06 101 GLN A C 1
ATOM 788 O O . GLN A 1 101 ? -8.884 7.705 5.615 1.00 98.06 101 GLN A O 1
ATOM 793 N N . ALA A 1 102 ? -7.935 6.983 7.517 1.00 98.12 102 ALA A N 1
ATOM 794 C CA . ALA A 1 102 ? -6.647 6.647 6.905 1.00 98.12 102 ALA A CA 1
ATOM 795 C C . ALA A 1 102 ? -6.797 5.591 5.801 1.00 98.12 102 ALA A C 1
ATOM 797 O O . ALA A 1 102 ? -6.256 5.747 4.705 1.00 98.12 102 ALA A O 1
ATOM 798 N N . LEU A 1 103 ? -7.559 4.529 6.083 1.00 98.06 103 LEU A N 1
ATOM 799 C CA . LEU A 1 103 ? -7.819 3.461 5.127 1.00 98.06 103 LEU A CA 1
ATOM 800 C C . LEU A 1 103 ? -8.621 3.958 3.920 1.00 98.06 103 LEU A C 1
ATOM 802 O O . LEU A 1 103 ? -8.306 3.580 2.794 1.00 98.06 103 LEU A O 1
ATOM 806 N N . GLU A 1 104 ? -9.629 4.805 4.128 1.00 98.19 104 GLU A N 1
ATOM 807 C CA . GLU A 1 104 ? -10.411 5.411 3.045 1.00 98.19 104 GLU A CA 1
ATOM 808 C C . GLU A 1 104 ? -9.544 6.298 2.149 1.00 98.19 104 GLU A C 1
ATOM 810 O O . GLU A 1 104 ? -9.590 6.161 0.924 1.00 98.19 104 GLU A O 1
ATOM 815 N N . PHE A 1 105 ? -8.704 7.151 2.744 1.00 98.56 105 PHE A N 1
ATOM 816 C CA . PHE A 1 105 ? -7.760 7.995 2.014 1.00 98.56 105 PHE A CA 1
ATOM 817 C C . PHE A 1 105 ? -6.797 7.159 1.160 1.00 98.56 105 PHE A C 1
ATOM 819 O O . PHE A 1 105 ? -6.680 7.392 -0.044 1.00 98.56 105 PHE A O 1
ATOM 826 N N . LEU A 1 106 ? -6.155 6.147 1.753 1.00 98.56 106 LEU A N 1
ATOM 827 C CA . LEU A 1 106 ? -5.243 5.258 1.029 1.00 98.56 106 LEU A CA 1
ATOM 828 C C . LEU A 1 106 ? -5.967 4.466 -0.063 1.00 98.56 106 LEU A C 1
ATOM 830 O O . LEU A 1 106 ? -5.454 4.338 -1.171 1.00 98.56 106 LEU A O 1
ATOM 834 N N . SER A 1 107 ? -7.179 3.983 0.211 1.00 98.06 107 SER A N 1
ATOM 835 C CA . SER A 1 107 ? -7.988 3.263 -0.778 1.00 98.06 107 SER A CA 1
ATOM 836 C C . SER A 1 107 ? -8.348 4.146 -1.972 1.00 98.06 107 SER A C 1
ATOM 838 O O . SER A 1 107 ? -8.317 3.684 -3.113 1.00 98.06 107 SER A O 1
ATOM 840 N N . TRP A 1 108 ? -8.670 5.421 -1.734 1.00 98.25 108 TRP A N 1
ATOM 841 C CA . TRP A 1 108 ? -8.899 6.395 -2.798 1.00 98.25 108 TRP A CA 1
ATOM 842 C C . TRP A 1 108 ? -7.627 6.656 -3.614 1.00 98.25 108 TRP A C 1
ATOM 844 O O . TRP A 1 108 ? -7.689 6.568 -4.839 1.00 98.25 108 TRP A O 1
ATOM 854 N N . TRP A 1 109 ? -6.494 6.919 -2.956 1.00 98.50 109 TRP A N 1
ATOM 855 C CA . TRP A 1 109 ? -5.218 7.211 -3.619 1.00 98.50 109 TRP A CA 1
ATOM 856 C C . TRP A 1 109 ? -4.762 6.047 -4.509 1.00 98.50 109 TRP A C 1
ATOM 858 O O . TRP A 1 109 ? -4.485 6.239 -5.690 1.00 98.50 109 TRP A O 1
ATOM 868 N N . VAL A 1 110 ? -4.795 4.818 -3.984 1.00 98.12 110 VAL A N 1
ATOM 869 C CA . VAL A 1 110 ? -4.456 3.605 -4.746 1.00 98.12 110 VAL A CA 1
ATOM 870 C C . VAL A 1 110 ? -5.397 3.404 -5.930 1.00 98.12 110 VAL A C 1
ATOM 872 O O . VAL A 1 110 ? -4.953 3.042 -7.020 1.00 98.12 110 VAL A O 1
ATOM 875 N N . ARG A 1 111 ? -6.700 3.648 -5.744 1.00 97.50 111 ARG A N 1
ATOM 876 C CA . ARG A 1 111 ? -7.677 3.565 -6.835 1.00 97.50 111 ARG A CA 1
ATOM 877 C C . ARG A 1 111 ? -7.379 4.579 -7.936 1.00 97.50 111 ARG A C 1
ATOM 879 O O . ARG A 1 111 ? -7.593 4.255 -9.100 1.00 97.50 111 ARG A O 1
ATOM 886 N N . ASP A 1 112 ? -6.952 5.788 -7.583 1.00 97.50 112 ASP A N 1
ATOM 887 C CA . ASP A 1 112 ? -6.636 6.832 -8.558 1.00 97.50 112 ASP A CA 1
ATOM 888 C C . ASP A 1 112 ? -5.396 6.461 -9.382 1.00 97.50 112 ASP A C 1
ATOM 890 O O . ASP A 1 112 ? -5.491 6.411 -10.606 1.00 97.50 112 ASP A O 1
ATOM 894 N N . LEU A 1 113 ? -4.314 6.033 -8.717 1.00 97.31 113 LEU A N 1
ATOM 895 C CA . LEU A 1 113 ? -3.111 5.482 -9.363 1.00 97.31 113 LEU A CA 1
ATOM 896 C C . LEU A 1 113 ? -3.434 4.306 -10.301 1.00 97.31 113 LEU A C 1
ATOM 898 O O . LEU A 1 113 ? -3.062 4.272 -11.473 1.00 97.31 113 LEU A O 1
ATOM 902 N N . SER A 1 114 ? -4.227 3.348 -9.818 1.00 93.94 114 SER A N 1
ATOM 903 C CA . SER A 1 114 ? -4.621 2.189 -10.633 1.00 93.94 114 SER A CA 1
ATOM 904 C C . SER A 1 114 ? -5.384 2.602 -11.897 1.00 93.94 114 SER A C 1
ATOM 906 O O . SER A 1 114 ? -5.297 1.951 -12.936 1.00 93.94 114 SER A O 1
ATOM 908 N N . ARG A 1 115 ? -6.167 3.687 -11.826 1.00 94.06 115 ARG A N 1
ATOM 909 C CA . ARG A 1 115 ? -6.921 4.221 -12.969 1.00 94.06 115 ARG A CA 1
ATOM 910 C C . ARG A 1 115 ? -6.050 5.025 -13.929 1.00 94.06 115 ARG A C 1
ATOM 912 O O . ARG A 1 115 ? -6.417 5.099 -15.101 1.00 94.06 115 ARG A O 1
ATOM 919 N N . SER A 1 116 ? -4.947 5.615 -13.465 1.00 92.69 116 SER A N 1
ATOM 920 C CA . SER A 1 116 ? -3.946 6.261 -14.325 1.00 92.69 116 SER A CA 1
ATOM 921 C C . SER A 1 116 ? -3.022 5.272 -15.033 1.00 92.69 116 SER A C 1
ATOM 923 O O . SER A 1 116 ? -2.319 5.674 -15.956 1.00 92.69 116 SER A O 1
ATOM 925 N N . GLY A 1 117 ? -3.088 3.986 -14.680 1.00 90.94 117 GLY A N 1
ATOM 926 C CA . GLY A 1 117 ? -2.350 2.910 -15.343 1.00 90.94 117 GLY A CA 1
ATOM 927 C C . GLY A 1 117 ? -1.235 2.302 -14.498 1.00 90.94 117 GLY A C 1
ATOM 928 O O . GLY A 1 117 ? -0.560 1.397 -14.982 1.00 90.94 117 GLY A O 1
ATOM 929 N N . ASP A 1 118 ? -1.058 2.750 -13.254 1.00 93.69 118 ASP A N 1
ATOM 930 C CA . ASP A 1 118 ? -0.088 2.164 -12.335 1.00 93.69 118 ASP A CA 1
ATOM 931 C C . ASP A 1 118 ? -0.544 0.771 -11.882 1.00 93.69 118 ASP A C 1
ATOM 933 O O . ASP A 1 118 ? -1.697 0.562 -11.494 1.00 93.69 118 ASP A O 1
ATOM 937 N N . ASN A 1 119 ? 0.373 -0.197 -11.874 1.00 91.88 119 ASN A N 1
ATOM 938 C CA . ASN A 1 119 ? 0.086 -1.549 -11.396 1.00 91.88 119 ASN A CA 1
ATOM 939 C C . ASN A 1 119 ? 0.190 -1.601 -9.868 1.00 91.88 119 ASN A C 1
ATOM 941 O O . ASN A 1 119 ? 1.13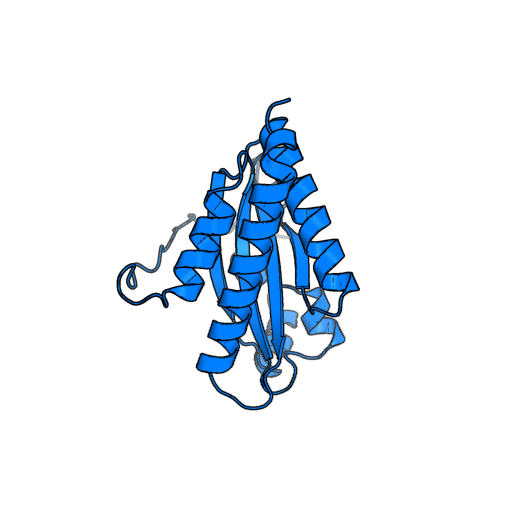4 -2.161 -9.309 1.00 91.88 119 ASN A O 1
ATOM 945 N N . VAL A 1 120 ? -0.778 -0.996 -9.185 1.00 93.75 120 VAL A N 1
ATOM 946 C CA . VAL A 1 120 ? -0.838 -0.956 -7.721 1.00 93.75 120 VAL A CA 1
ATOM 947 C C . VAL A 1 120 ? -2.141 -1.541 -7.189 1.00 93.75 120 VAL A C 1
ATOM 949 O O . VAL A 1 120 ? -3.157 -1.577 -7.878 1.00 93.75 120 VAL A O 1
ATOM 952 N N . GLN A 1 121 ? -2.135 -1.996 -5.939 1.00 93.31 121 GLN A N 1
ATOM 953 C CA . GLN A 1 121 ? -3.356 -2.361 -5.229 1.00 93.31 121 GLN A CA 1
ATOM 954 C C . GLN A 1 121 ? -3.227 -2.174 -3.719 1.00 93.31 121 GLN A C 1
ATOM 956 O O . GLN A 1 121 ? -2.142 -1.982 -3.172 1.00 93.31 121 GLN A O 1
ATOM 961 N N . ILE A 1 122 ? -4.370 -2.258 -3.045 1.00 94.62 122 ILE A N 1
ATOM 962 C CA . ILE A 1 122 ? -4.472 -2.340 -1.595 1.00 94.62 122 ILE A CA 1
ATOM 963 C C . ILE A 1 122 ? -5.343 -3.540 -1.238 1.00 94.62 122 ILE A C 1
ATOM 965 O O . ILE A 1 122 ? -6.382 -3.767 -1.863 1.00 94.62 122 ILE A O 1
ATOM 969 N N . ARG A 1 123 ? -4.941 -4.314 -0.232 1.00 91.06 123 ARG A N 1
ATOM 970 C CA . ARG A 1 123 ? -5.709 -5.472 0.239 1.00 91.06 123 ARG A CA 1
ATOM 971 C C . ARG A 1 123 ? -5.691 -5.603 1.750 1.00 91.06 123 ARG A C 1
ATOM 973 O O . ARG A 1 123 ? -4.718 -5.241 2.403 1.00 91.06 123 ARG A O 1
ATOM 980 N N . ALA A 1 124 ? -6.772 -6.157 2.285 1.00 91.44 124 ALA A N 1
ATOM 981 C CA . ALA A 1 124 ? -6.870 -6.533 3.686 1.00 91.44 124 ALA A CA 1
ATOM 982 C C . ALA A 1 124 ? -6.234 -7.907 3.926 1.00 91.44 124 ALA A C 1
ATOM 984 O O . ALA A 1 124 ? -6.379 -8.820 3.110 1.00 91.44 124 ALA A O 1
ATOM 985 N N . ILE A 1 125 ? -5.590 -8.043 5.078 1.00 87.25 125 ILE A N 1
ATOM 986 C CA . ILE A 1 125 ? -4.988 -9.268 5.595 1.00 87.25 125 ILE A CA 1
ATOM 987 C C . ILE A 1 125 ? -5.622 -9.557 6.945 1.00 87.25 125 ILE A C 1
ATOM 989 O O . ILE A 1 125 ? -5.739 -8.673 7.792 1.00 87.25 125 ILE A O 1
ATOM 993 N N . GLY A 1 126 ? -6.036 -10.798 7.153 1.00 85.62 126 GLY A N 1
ATOM 994 C CA . GLY A 1 126 ? -6.561 -11.244 8.431 1.00 85.62 126 GLY A CA 1
ATOM 995 C C . GLY A 1 126 ? -6.149 -12.679 8.686 1.00 85.62 126 GLY A C 1
ATOM 996 O O . GLY A 1 126 ? -6.139 -13.506 7.774 1.00 85.62 126 GLY A O 1
ATOM 997 N N . LEU A 1 127 ? -5.836 -12.979 9.943 1.00 84.88 127 LEU A N 1
ATOM 998 C CA . LEU A 1 127 ? -5.605 -14.353 10.368 1.00 84.88 127 LEU A CA 1
ATOM 999 C C . LEU A 1 127 ? -6.943 -15.097 10.521 1.00 84.88 127 LEU A C 1
ATOM 1001 O O . LEU A 1 127 ? -7.999 -14.462 10.624 1.00 84.88 127 LEU A O 1
ATOM 1005 N N . PRO A 1 128 ? -6.927 -16.445 10.574 1.00 84.88 128 PRO A N 1
ATOM 1006 C CA . PRO A 1 128 ? -8.130 -17.226 10.828 1.00 84.88 128 PRO A CA 1
ATOM 1007 C C . PRO A 1 128 ? -8.910 -16.703 12.048 1.00 84.88 128 PRO A C 1
ATOM 1009 O O . PRO A 1 128 ? -8.292 -16.424 13.079 1.00 84.88 128 PRO A O 1
ATOM 1012 N N . PRO A 1 129 ? -10.253 -16.609 11.989 1.00 86.88 129 PRO A N 1
ATOM 1013 C CA . PRO A 1 129 ? -11.059 -16.060 13.083 1.00 86.88 129 PRO A CA 1
ATOM 1014 C C . PRO A 1 129 ? -10.827 -16.724 14.448 1.00 86.88 129 PRO A C 1
ATOM 1016 O O . PRO A 1 129 ? -10.994 -16.071 15.478 1.00 86.88 129 PRO A O 1
ATOM 1019 N N . ILE A 1 130 ? -10.453 -18.011 14.453 1.00 89.62 130 ILE A N 1
ATOM 1020 C CA . ILE A 1 130 ? -10.190 -18.822 15.646 1.00 89.62 130 ILE A CA 1
ATOM 1021 C C . ILE A 1 130 ? -8.946 -19.693 15.409 1.00 89.62 130 ILE A C 1
ATOM 1023 O O . ILE A 1 130 ? -8.829 -20.320 14.355 1.00 89.62 130 ILE A O 1
ATOM 1027 N N . VAL A 1 131 ? -8.044 -19.768 16.394 1.00 85.69 131 VAL A N 1
ATOM 1028 C CA . VAL A 1 131 ? -6.911 -20.715 16.432 1.00 85.69 131 VAL A CA 1
ATOM 1029 C C . VAL A 1 131 ? -6.851 -21.358 17.818 1.00 85.69 131 VAL A C 1
ATOM 1031 O O . VAL A 1 131 ? -6.661 -20.668 18.820 1.00 85.69 131 VAL A O 1
ATOM 1034 N N . GLY A 1 132 ? -7.026 -22.682 17.882 1.00 89.69 132 GLY A N 1
ATOM 1035 C CA . GLY A 1 132 ? -7.259 -23.375 19.154 1.00 89.69 132 GLY A CA 1
ATOM 1036 C C . GLY A 1 132 ? -8.515 -22.825 19.833 1.00 89.69 132 GLY A C 1
ATOM 1037 O O . GLY A 1 132 ? -9.555 -22.715 19.190 1.00 89.69 132 GLY A O 1
ATOM 1038 N N . ASP A 1 133 ? -8.387 -22.408 21.091 1.00 92.00 133 ASP A N 1
ATOM 1039 C CA . ASP A 1 133 ? -9.485 -21.817 21.872 1.00 92.00 133 ASP A CA 1
ATOM 1040 C C . ASP A 1 133 ? -9.519 -20.274 21.812 1.00 92.00 133 ASP A C 1
ATOM 1042 O O . ASP A 1 133 ? -10.316 -19.633 22.498 1.00 92.00 133 ASP A O 1
ATOM 1046 N N . LYS A 1 134 ? -8.647 -19.643 21.010 1.00 90.12 134 LYS A N 1
ATOM 1047 C CA . LYS A 1 134 ? -8.522 -18.181 20.934 1.00 90.12 134 LYS A CA 1
ATOM 1048 C C . LYS A 1 134 ? -9.307 -17.609 19.755 1.00 90.12 134 LYS A C 1
ATOM 1050 O O . LYS A 1 134 ? -9.010 -17.922 18.603 1.00 90.12 134 LYS A O 1
ATOM 1055 N N . VAL A 1 135 ? -10.230 -16.688 20.041 1.00 92.81 135 VAL A N 1
ATOM 1056 C CA . VAL A 1 135 ? -10.854 -15.804 19.039 1.00 92.81 135 VAL A CA 1
ATOM 1057 C C . VAL A 1 135 ? -9.880 -14.676 18.676 1.00 92.81 135 VAL A C 1
ATOM 1059 O O . VAL A 1 135 ? -9.286 -14.065 19.561 1.00 92.81 135 VAL A O 1
ATOM 1062 N N . GLN A 1 136 ? -9.701 -14.415 17.379 1.00 90.56 136 GLN A N 1
ATOM 1063 C CA . GLN A 1 136 ? -8.747 -13.433 16.834 1.00 90.56 136 GLN A CA 1
ATOM 1064 C C . GLN A 1 136 ? -9.410 -12.263 16.085 1.00 90.56 136 GLN A C 1
ATOM 1066 O O . GLN A 1 136 ? -8.723 -11.340 15.632 1.00 90.56 136 GLN A O 1
ATOM 1071 N N . LEU A 1 137 ? -10.733 -12.313 15.894 1.00 89.94 137 LEU A N 1
ATOM 1072 C CA . LEU A 1 137 ? -11.477 -11.264 15.194 1.00 89.94 137 LEU A CA 1
ATOM 1073 C C . LEU A 1 137 ? -11.336 -9.918 15.907 1.00 89.94 137 LEU A C 1
ATOM 1075 O O . LEU A 1 137 ? -11.440 -9.834 17.125 1.00 89.94 137 LEU A O 1
ATOM 1079 N N . GLY A 1 138 ? -11.117 -8.866 15.118 1.00 87.75 138 GLY A N 1
ATOM 1080 C CA . GLY A 1 138 ? -10.868 -7.517 15.622 1.00 87.75 138 GLY A CA 1
ATOM 1081 C C . GLY A 1 138 ? -9.408 -7.246 15.990 1.00 87.75 138 GLY A C 1
ATOM 1082 O O . GLY A 1 138 ? -9.066 -6.086 16.207 1.00 87.75 138 GLY A O 1
ATOM 1083 N N . ASP A 1 139 ? -8.533 -8.260 16.008 1.00 86.50 139 ASP A N 1
ATOM 1084 C CA . ASP A 1 139 ? -7.145 -8.108 16.464 1.00 86.50 139 ASP A CA 1
ATOM 1085 C C . ASP A 1 139 ? -6.064 -8.244 15.409 1.00 86.50 139 ASP A C 1
ATOM 1087 O O . ASP A 1 139 ? -4.977 -7.702 15.594 1.00 86.50 139 ASP A O 1
ATOM 1091 N N . THR A 1 140 ? -6.371 -8.918 14.311 1.00 88.12 140 THR A N 1
ATOM 1092 C CA . THR A 1 140 ? -5.365 -9.361 13.338 1.00 88.12 140 THR A CA 1
ATOM 1093 C C . THR A 1 140 ? -5.480 -8.671 11.985 1.00 88.12 140 THR A C 1
ATOM 1095 O O . THR A 1 140 ? -4.743 -9.018 11.071 1.00 88.12 140 THR A O 1
ATOM 1098 N N . LEU A 1 141 ? -6.403 -7.712 11.851 1.00 89.94 141 LEU A N 1
ATOM 1099 C CA . LEU A 1 141 ? -6.599 -6.979 10.607 1.00 89.94 141 LEU A CA 1
ATOM 1100 C C . LEU A 1 141 ? -5.405 -6.056 10.343 1.00 89.94 141 LEU A C 1
ATOM 1102 O O . LEU A 1 141 ? -5.163 -5.115 11.101 1.00 89.94 141 LEU A O 1
ATOM 1106 N N . SER A 1 142 ? -4.718 -6.308 9.238 1.00 92.25 142 SER A N 1
ATOM 1107 C CA . SER A 1 142 ? -3.701 -5.437 8.657 1.00 92.25 142 SER A CA 1
ATOM 1108 C C . SER A 1 142 ? -3.977 -5.253 7.165 1.00 92.25 142 SER A C 1
ATOM 1110 O O . SER A 1 142 ? -4.931 -5.810 6.614 1.00 92.25 142 SER A O 1
ATOM 1112 N N . PHE A 1 143 ? -3.187 -4.414 6.510 1.00 94.06 143 PHE A N 1
ATOM 1113 C CA . PHE A 1 143 ? -3.376 -4.066 5.111 1.00 94.06 143 PHE A CA 1
ATOM 1114 C C . PHE A 1 143 ? -2.044 -4.045 4.392 1.00 94.06 143 PHE A C 1
ATOM 1116 O O . PHE A 1 143 ? -1.017 -3.698 4.971 1.00 94.06 143 PHE A O 1
ATOM 1123 N N . TRP A 1 144 ? -2.064 -4.421 3.123 1.00 93.06 144 TRP A N 1
ATOM 1124 C CA . TRP A 1 144 ? -0.913 -4.298 2.246 1.00 93.06 144 TRP A CA 1
ATOM 1125 C C . TRP A 1 144 ? -1.254 -3.328 1.132 1.00 93.06 144 TRP A C 1
ATOM 1127 O O . TRP A 1 144 ? -2.261 -3.513 0.451 1.00 93.06 144 TRP A O 1
ATOM 1137 N N . PHE A 1 145 ? -0.412 -2.318 0.947 1.00 95.12 145 PHE A N 1
ATOM 1138 C CA . PHE A 1 145 ? -0.246 -1.669 -0.348 1.00 95.12 145 PHE A CA 1
ATOM 1139 C C . PHE A 1 145 ? 0.791 -2.461 -1.141 1.00 95.12 145 PHE A C 1
ATOM 1141 O O . PHE A 1 145 ? 1.801 -2.880 -0.580 1.00 95.12 145 PHE A O 1
ATOM 1148 N N . GLU A 1 146 ? 0.551 -2.668 -2.426 1.00 92.56 146 GLU A N 1
ATOM 1149 C CA . G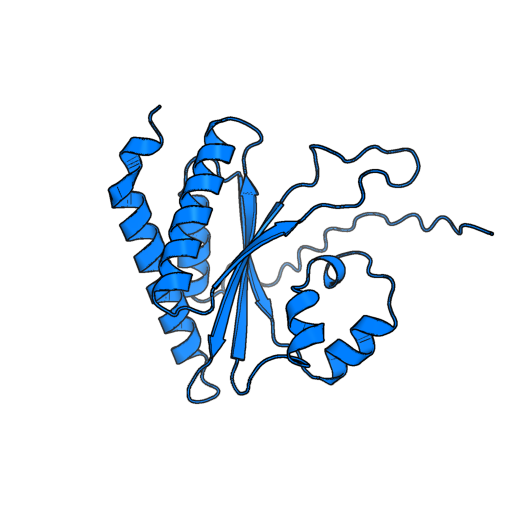LU A 1 146 ? 1.420 -3.439 -3.309 1.00 92.56 146 GLU A CA 1
ATOM 1150 C C . GLU A 1 146 ? 1.608 -2.679 -4.617 1.00 92.56 146 GLU A C 1
ATOM 1152 O O . GLU A 1 146 ? 0.626 -2.254 -5.221 1.00 92.56 146 GLU A O 1
ATOM 1157 N N . ALA A 1 147 ? 2.859 -2.533 -5.046 1.00 92.81 147 ALA A N 1
ATOM 1158 C CA . ALA A 1 147 ? 3.252 -1.969 -6.327 1.00 92.81 147 ALA A CA 1
ATOM 1159 C C . ALA A 1 147 ? 4.038 -3.016 -7.123 1.00 92.81 147 ALA A C 1
ATOM 1161 O O . ALA A 1 147 ? 5.086 -3.496 -6.681 1.00 92.81 147 ALA A O 1
ATOM 1162 N N . TYR A 1 148 ? 3.515 -3.366 -8.295 1.00 91.19 148 TYR A N 1
ATOM 1163 C CA . TYR A 1 148 ? 4.116 -4.297 -9.243 1.00 91.19 148 TYR A CA 1
ATOM 1164 C C . TYR A 1 148 ? 4.914 -3.500 -10.271 1.00 91.19 148 TYR A C 1
ATOM 1166 O O . TYR A 1 148 ? 4.394 -3.069 -11.301 1.00 91.19 148 TYR A O 1
ATOM 1174 N N . ILE A 1 149 ? 6.177 -3.242 -9.948 1.00 91.31 149 ILE A N 1
ATOM 1175 C CA . ILE A 1 149 ? 7.031 -2.363 -10.742 1.00 91.31 149 ILE A CA 1
ATOM 1176 C C . ILE A 1 149 ? 7.694 -3.193 -11.834 1.00 91.31 149 ILE A C 1
ATOM 1178 O O . ILE A 1 149 ? 8.525 -4.048 -11.535 1.00 91.31 149 ILE A O 1
ATOM 1182 N N . VAL A 1 150 ? 7.335 -2.929 -13.089 1.00 91.25 150 VAL A N 1
ATOM 1183 C CA . VAL A 1 150 ? 7.922 -3.566 -14.274 1.00 91.25 150 VAL A CA 1
ATOM 1184 C C . VAL A 1 150 ? 8.889 -2.587 -14.925 1.00 91.25 150 VAL A C 1
ATOM 1186 O O . VAL A 1 150 ? 8.478 -1.509 -15.349 1.00 91.25 150 VAL A O 1
ATOM 1189 N N . THR A 1 151 ? 10.162 -2.958 -15.039 1.00 92.00 151 THR A N 1
ATOM 1190 C CA . THR A 1 151 ? 11.189 -2.095 -15.638 1.00 92.00 151 THR A CA 1
ATOM 1191 C C . THR A 1 151 ? 11.629 -2.588 -17.018 1.00 92.00 151 THR A C 1
ATOM 1193 O O . THR A 1 151 ? 11.535 -3.766 -17.363 1.00 92.00 151 THR A O 1
ATOM 1196 N N . GLU A 1 152 ? 12.165 -1.683 -17.841 1.00 92.25 152 GLU A N 1
ATOM 1197 C CA . GLU A 1 152 ? 12.674 -2.022 -19.184 1.00 92.25 152 GLU A CA 1
ATOM 1198 C C . GLU A 1 152 ? 13.892 -2.968 -19.158 1.00 92.25 152 GLU A C 1
ATOM 1200 O O . GLU A 1 152 ? 14.159 -3.684 -20.123 1.00 92.25 152 GLU A O 1
ATOM 1205 N N . ARG A 1 153 ? 14.623 -2.992 -18.039 1.00 91.12 153 ARG A N 1
ATOM 1206 C CA . ARG A 1 153 ? 15.768 -3.866 -17.762 1.00 91.12 153 ARG A CA 1
ATOM 1207 C C . ARG A 1 153 ? 15.882 -4.116 -16.262 1.00 91.12 153 ARG A C 1
ATOM 1209 O O . ARG A 1 153 ? 15.358 -3.331 -15.472 1.00 91.12 153 ARG A O 1
ATOM 1216 N N . GLU A 1 154 ? 16.598 -5.163 -15.871 1.00 88.12 154 GLU A N 1
ATOM 1217 C CA . GLU A 1 154 ? 16.899 -5.449 -14.466 1.00 88.12 154 GLU A CA 1
ATOM 1218 C C . GLU A 1 154 ? 17.859 -4.392 -13.891 1.00 88.12 154 GLU A C 1
ATOM 1220 O O . GLU A 1 154 ? 19.079 -4.481 -14.020 1.00 88.12 154 GLU A O 1
ATOM 1225 N N . ASP A 1 155 ? 17.289 -3.340 -13.307 1.00 87.56 155 ASP A N 1
ATOM 1226 C CA . ASP A 1 155 ? 18.016 -2.176 -12.809 1.00 87.56 155 ASP A CA 1
ATOM 1227 C C . ASP A 1 155 ? 17.299 -1.626 -11.572 1.00 87.56 155 ASP A C 1
ATOM 1229 O O . ASP A 1 155 ? 16.199 -1.075 -11.648 1.00 87.56 155 ASP A O 1
ATOM 1233 N N . MET A 1 156 ? 17.932 -1.786 -10.407 1.00 88.88 156 MET A N 1
ATOM 1234 C CA . MET A 1 156 ? 17.371 -1.319 -9.139 1.00 88.88 156 MET A CA 1
ATOM 1235 C C . MET A 1 156 ? 17.225 0.204 -9.081 1.00 88.88 156 MET A C 1
ATOM 1237 O O . MET A 1 156 ? 16.375 0.677 -8.334 1.00 88.88 156 MET A O 1
ATOM 1241 N N . GLY A 1 157 ? 17.994 0.973 -9.860 1.00 91.38 157 GLY A N 1
ATOM 1242 C CA . GLY A 1 157 ? 17.829 2.424 -9.935 1.00 91.38 157 GLY A CA 1
ATOM 1243 C C . GLY A 1 157 ? 16.474 2.816 -10.524 1.00 91.38 157 GLY A C 1
ATOM 1244 O O . GLY A 1 157 ? 15.834 3.736 -10.025 1.00 91.38 157 GLY A O 1
ATOM 1245 N N . LEU A 1 158 ? 15.989 2.065 -11.519 1.00 92.31 158 LEU A N 1
ATOM 1246 C CA . LEU A 1 158 ? 14.654 2.270 -12.089 1.00 92.31 158 LEU A CA 1
ATOM 1247 C C . LEU A 1 158 ? 13.560 1.972 -11.057 1.00 92.31 158 LEU A C 1
ATOM 1249 O O . LEU A 1 158 ? 12.639 2.762 -10.897 1.00 92.31 158 LEU A O 1
ATOM 1253 N N . VAL A 1 159 ? 13.704 0.888 -10.292 1.00 93.12 159 VAL A N 1
ATOM 1254 C CA . VAL A 1 159 ? 12.755 0.546 -9.218 1.00 93.12 159 VAL A CA 1
ATOM 1255 C C . VAL A 1 159 ? 12.733 1.613 -8.122 1.00 93.12 159 VAL A C 1
ATOM 1257 O O . VAL A 1 159 ? 11.668 1.969 -7.628 1.00 93.12 159 VAL A O 1
ATOM 1260 N N . LEU A 1 160 ? 13.899 2.135 -7.729 1.00 94.69 160 LEU A N 1
ATOM 1261 C CA . LEU A 1 160 ? 13.988 3.187 -6.715 1.00 94.69 160 LEU A CA 1
ATOM 1262 C C . LEU A 1 160 ? 13.354 4.503 -7.192 1.00 94.69 160 LEU A C 1
ATOM 1264 O O . LEU A 1 160 ? 12.697 5.166 -6.391 1.00 94.69 160 LEU A O 1
ATOM 1268 N N . ASN A 1 161 ? 13.474 4.844 -8.478 1.00 96.31 161 ASN A N 1
ATOM 1269 C CA . ASN A 1 161 ? 12.788 6.006 -9.052 1.00 96.31 161 ASN A CA 1
ATOM 1270 C C . ASN A 1 161 ? 11.262 5.868 -8.948 1.00 96.31 161 ASN A C 1
ATOM 1272 O O . ASN A 1 161 ? 10.606 6.777 -8.452 1.00 96.31 161 ASN A O 1
ATOM 1276 N N . GLU A 1 162 ? 10.710 4.706 -9.295 1.00 96.31 162 GLU A N 1
ATOM 1277 C CA . GLU A 1 162 ? 9.270 4.434 -9.168 1.00 96.31 162 GLU A CA 1
ATOM 1278 C C . GLU A 1 162 ? 8.794 4.519 -7.703 1.00 96.31 162 GLU A C 1
ATOM 1280 O O . GLU A 1 162 ? 7.752 5.099 -7.395 1.00 96.31 162 GLU A O 1
ATOM 1285 N N . ILE A 1 163 ? 9.590 4.016 -6.751 1.00 96.25 163 ILE A N 1
ATOM 1286 C CA . ILE A 1 163 ? 9.312 4.173 -5.310 1.00 96.25 163 ILE A CA 1
ATOM 1287 C C . ILE A 1 163 ? 9.317 5.656 -4.903 1.00 96.25 163 ILE A C 1
ATOM 1289 O O . ILE A 1 163 ? 8.487 6.079 -4.088 1.00 96.25 163 ILE A O 1
ATOM 1293 N N . SER A 1 164 ? 10.240 6.450 -5.448 1.00 97.56 164 SER A N 1
ATOM 1294 C CA . SER A 1 164 ? 10.312 7.894 -5.214 1.00 97.56 164 SER A CA 1
ATOM 1295 C C . SER A 1 164 ? 9.066 8.610 -5.746 1.00 97.56 164 SER A C 1
ATOM 1297 O O . SER A 1 164 ? 8.466 9.408 -5.021 1.00 97.56 164 SER A O 1
ATOM 1299 N N . ASP A 1 165 ? 8.615 8.266 -6.950 1.00 97.81 165 ASP A N 1
ATOM 1300 C CA . ASP A 1 165 ? 7.430 8.855 -7.579 1.00 97.81 165 ASP A CA 1
ATOM 1301 C C . ASP A 1 165 ? 6.149 8.512 -6.802 1.00 97.81 165 ASP A C 1
ATOM 1303 O O . ASP A 1 165 ? 5.351 9.401 -6.480 1.00 97.81 165 ASP A O 1
ATOM 1307 N N . LEU A 1 166 ? 5.997 7.255 -6.368 1.00 98.06 166 LEU A N 1
ATOM 1308 C CA . LEU A 1 166 ? 4.920 6.836 -5.462 1.00 98.06 166 LEU A CA 1
ATOM 1309 C C . LEU A 1 166 ? 4.950 7.623 -4.144 1.00 98.06 166 LEU A C 1
ATOM 1311 O O . LEU A 1 166 ? 3.914 8.086 -3.657 1.00 98.06 166 LEU A O 1
ATOM 1315 N N . THR A 1 167 ? 6.141 7.818 -3.575 1.00 98.44 167 THR A N 1
ATOM 1316 C CA . THR A 1 167 ? 6.330 8.581 -2.334 1.00 98.44 167 THR A CA 1
ATOM 1317 C C . THR A 1 167 ? 5.931 10.045 -2.509 1.00 98.44 167 THR A C 1
ATOM 1319 O O . THR A 1 167 ? 5.247 10.618 -1.653 1.00 98.44 167 THR A O 1
ATOM 1322 N N . GLN A 1 168 ? 6.337 10.676 -3.611 1.00 98.44 168 GLN A N 1
ATOM 1323 C CA . GLN A 1 168 ? 5.980 12.056 -3.922 1.00 98.44 168 GLN A CA 1
ATOM 1324 C C . GLN A 1 168 ? 4.475 12.201 -4.162 1.00 98.44 168 GLN A C 1
ATOM 1326 O O . GLN A 1 168 ? 3.863 13.140 -3.641 1.00 98.44 168 GLN A O 1
ATOM 1331 N N . SER A 1 169 ? 3.871 11.264 -4.895 1.00 98.31 169 SER A N 1
ATOM 1332 C CA . SER A 1 169 ? 2.429 11.213 -5.150 1.00 98.31 169 SER A CA 1
ATOM 1333 C C . SER A 1 169 ? 1.629 11.124 -3.849 1.00 98.31 169 SER A C 1
ATOM 1335 O O . SER A 1 169 ? 0.720 11.933 -3.622 1.00 98.31 169 SER A O 1
ATOM 1337 N N . LEU A 1 170 ? 2.010 10.214 -2.944 1.00 98.62 170 LEU A N 1
ATOM 1338 C CA . LEU A 1 170 ? 1.342 10.047 -1.653 1.00 98.62 170 LEU A CA 1
ATOM 1339 C C . LEU A 1 170 ? 1.445 11.309 -0.794 1.00 98.62 170 LEU A C 1
ATOM 1341 O O . LEU A 1 170 ? 0.437 11.791 -0.283 1.00 98.62 170 LEU A O 1
ATOM 1345 N N . ASN A 1 171 ? 2.646 11.879 -0.664 1.00 98.62 171 ASN A N 1
ATOM 1346 C CA . ASN A 1 171 ? 2.859 13.098 0.120 1.00 98.62 171 ASN A CA 1
ATOM 1347 C C . ASN A 1 171 ? 2.091 14.293 -0.453 1.00 98.62 171 ASN A C 1
ATOM 1349 O O . ASN A 1 171 ? 1.497 15.068 0.297 1.00 98.62 171 ASN A O 1
ATOM 1353 N N . THR A 1 172 ? 2.082 14.448 -1.777 1.00 98.38 172 THR A N 1
ATOM 1354 C CA . THR A 1 172 ? 1.346 15.522 -2.455 1.00 98.38 172 THR A CA 1
ATOM 1355 C C . THR A 1 172 ? -0.153 15.384 -2.205 1.00 98.38 172 THR A C 1
ATOM 1357 O O . THR A 1 172 ? -0.797 16.341 -1.775 1.00 98.38 172 THR A O 1
ATOM 1360 N N . SER A 1 173 ? -0.689 14.175 -2.385 1.00 98.31 173 SER A N 1
ATOM 1361 C CA . SER A 1 173 ? -2.094 13.860 -2.123 1.00 98.31 173 SER A CA 1
ATOM 1362 C C . SER A 1 173 ? -2.458 14.087 -0.657 1.00 98.31 173 SER A C 1
ATOM 1364 O O . SER A 1 173 ? -3.456 14.738 -0.354 1.00 98.31 173 SER A O 1
ATOM 1366 N N . PHE A 1 174 ? -1.625 13.615 0.271 1.00 98.25 174 PHE A N 1
ATOM 1367 C CA . PHE A 1 174 ? -1.864 13.792 1.698 1.00 98.25 174 PHE A CA 1
ATOM 1368 C C . PHE A 1 174 ? -1.875 15.271 2.083 1.00 98.25 174 PHE A C 1
ATOM 1370 O O . PHE A 1 174 ? -2.786 15.713 2.776 1.00 98.25 174 PHE A O 1
ATOM 1377 N N . ASN A 1 175 ? -0.920 16.063 1.593 1.00 98.12 175 ASN A N 1
ATOM 1378 C CA . ASN A 1 175 ? -0.884 17.499 1.860 1.00 98.12 175 ASN A CA 1
ATOM 1379 C C . ASN A 1 175 ? -2.114 18.226 1.303 1.00 98.12 175 ASN A C 1
ATOM 1381 O O . ASN A 1 175 ? -2.645 19.109 1.978 1.00 98.12 175 ASN A O 1
ATOM 1385 N N . LEU A 1 176 ? -2.593 17.838 0.118 1.00 98.00 176 LEU A N 1
ATOM 1386 C CA . LEU A 1 176 ? -3.785 18.418 -0.500 1.00 98.00 176 LEU A CA 1
ATOM 1387 C C . LEU A 1 176 ? -5.058 18.144 0.316 1.00 98.00 176 LEU A C 1
ATOM 1389 O O . LEU A 1 176 ? -5.888 19.037 0.478 1.00 98.00 176 LEU A O 1
ATOM 1393 N N . TYR A 1 177 ? -5.194 16.934 0.863 1.00 97.44 177 TYR A N 1
ATOM 1394 C CA . TYR A 1 177 ? -6.398 16.492 1.576 1.00 97.44 177 TYR A CA 1
ATOM 1395 C C . TYR A 1 177 ? -6.246 16.454 3.101 1.00 97.44 177 TYR A C 1
ATOM 1397 O O . TYR A 1 177 ? -7.128 15.958 3.800 1.00 97.44 177 TYR A O 1
ATOM 1405 N N . LYS A 1 178 ? -5.163 17.015 3.650 1.00 96.25 178 LYS A N 1
ATOM 1406 C CA . LYS A 1 178 ? -4.833 16.938 5.082 1.00 96.25 178 LYS A CA 1
ATOM 1407 C C . LYS A 1 178 ? -5.957 17.433 5.993 1.00 96.25 178 LYS A C 1
ATOM 1409 O O . LYS A 1 178 ? -6.163 16.883 7.070 1.00 96.25 178 LYS A O 1
ATOM 1414 N N . SER A 1 179 ? -6.697 18.456 5.568 1.00 96.31 179 SER A N 1
ATOM 1415 C CA . SER A 1 179 ? -7.821 19.011 6.332 1.00 96.31 179 SER A CA 1
ATOM 1416 C C . SER A 1 179 ? -8.969 18.018 6.542 1.00 96.31 179 SER A C 1
ATOM 1418 O O . SER A 1 179 ? -9.707 18.169 7.513 1.00 96.31 179 SER A O 1
ATOM 1420 N N . ALA A 1 180 ? -9.098 16.986 5.700 1.00 95.56 180 ALA A N 1
ATOM 1421 C CA . ALA A 1 180 ? -10.131 15.960 5.830 1.00 95.56 180 ALA A CA 1
ATOM 1422 C C . ALA A 1 180 ? -9.974 15.097 7.097 1.00 95.56 180 ALA A C 1
ATOM 1424 O O . ALA A 1 180 ? -10.955 14.501 7.534 1.00 95.56 180 ALA A O 1
ATOM 1425 N N . PHE A 1 181 ? -8.781 15.072 7.703 1.00 94.56 181 PHE A N 1
ATOM 1426 C CA . PHE A 1 181 ? -8.474 14.332 8.934 1.00 94.56 181 PHE A CA 1
ATOM 1427 C C . PHE A 1 181 ? -8.783 15.106 10.229 1.00 94.56 181 PHE A C 1
ATOM 1429 O O . PHE A 1 181 ? -8.608 14.565 11.315 1.00 94.56 181 PHE A O 1
ATOM 1436 N N . ASN A 1 182 ? -9.223 16.366 10.144 1.00 88.62 182 ASN A N 1
ATOM 1437 C CA . ASN A 1 182 ? -9.50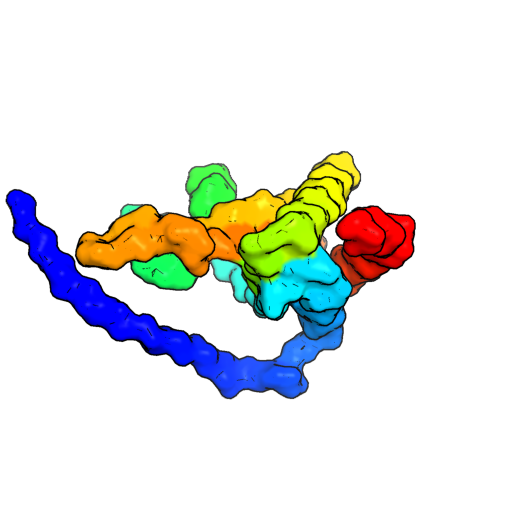8 17.211 11.315 1.00 88.62 182 ASN A CA 1
ATOM 1438 C C . ASN A 1 182 ? -10.978 17.137 11.781 1.00 88.62 182 ASN A C 1
ATOM 1440 O O . ASN A 1 182 ? -11.449 18.066 12.439 1.00 88.62 182 ASN A O 1
ATOM 1444 N N . GLN A 1 183 ? -11.710 16.099 11.371 1.00 67.81 183 GLN A N 1
ATOM 1445 C CA . GLN A 1 183 ? -13.142 15.933 11.650 1.00 67.81 183 GLN A CA 1
ATOM 1446 C C . GLN A 1 183 ? -13.406 15.338 13.031 1.00 67.81 183 GLN A C 1
ATOM 1448 O O . GLN A 1 183 ? -12.674 14.399 13.417 1.00 67.81 183 GLN A O 1
#

Foldseek 3Di:
DDDDDDPDDPPPPPVPPDPPPDDPLLVLLLVLLVPQFFWDHKDKDKDFDALVNLVVLVVDPDDPPSVPDPNVCCVPPSGADVQKMKMKMKTDGDLDPSNVVSVVLVQVLQVVCVVVPFQKDKDWDADDCDDDHDGCPPPGIIMMIMGTDHDPDNDVVSVSVVSNVVSVSSNVSCVVCVVVSVD

Radius of gyration: 17.9 Å; chains: 1; bounding box: 35×56×41 Å